Protein AF-A0A2I6S7A8-F1 (afdb_monomer)

Radius of gyration: 18.62 Å; Cα contacts (8 Å, |Δi|>4): 151; chains: 1; bounding box: 34×26×75 Å

Sequence (127 aa):
MLAALATAPAAAGQPPSGTDLSERIDRDIGAVLGRHGLVFDDSELGSWFTLRTGVDLVGIGEVFYLLELHRVDEVPLAARMEIIEYCMRLHAERGVPFLRLQMRAGPRQATLLPPRPAFEMAVGSLY

Nearest PDB structures (foldseek):
  4oyc-assembly2_B  TM=4.868E-01  e=4.084E-01  Salmonella enterica subsp. enterica serovar Typhimurium str. LT2
  3kxw-assembly1_A  TM=4.033E-01  e=3.143E-01  Legionella pneumophila subsp. pneumophila str. Philadelphia 1
  2mcq-assembly1_A  TM=3.755E-01  e=8.960E-01  Rickettsia prowazekii str. Madrid E
  7mx2-assembly1_A  TM=3.639E-01  e=9.567E-01  Homo sapiens
  6edz-assembly1_D  TM=2.763E-01  e=1.615E+00  Mycobacterium tuberculosis CDC1551

pLDDT: mean 71.87, std 17.21, range [35.22, 93.62]

Mean predicted aligned error: 12.05 Å

Organism: NCBI:txid2067960

Secondary structure (DSSP, 8-state):
-------------PPP-HHHHHHHHHHHHHHHHHHTT----TTTHHHHEEEEEEEETTTT-EEEEEEEE--TTTS-HHHHHHHHHHHHHHHHHHT-S-EEEEE--HHHHTTSSS---SEEEEE----

Foldseek 3Di:
DDDDPPPDPPPPPPQPDVVVVQVVLLVVLVVLQVVVPDDDDPVCSVVQKDWDWDFDPPPDRAIEIEIEGAQLVPGDPSSVVVNVVVQQVVCVVRVHAKYKYFYANHPVLVPDVVSHGPDIDIDHDPD

Structure (mmCIF, N/CA/C/O backbone):
data_AF-A0A2I6S7A8-F1
#
_entry.id   AF-A0A2I6S7A8-F1
#
loop_
_atom_site.group_PDB
_atom_site.id
_atom_site.type_symbol
_atom_site.label_atom_id
_atom_site.label_alt_id
_atom_site.label_comp_id
_atom_site.label_asym_id
_atom_site.label_entity_id
_atom_site.label_seq_id
_atom_site.pdbx_PDB_ins_code
_atom_site.Cartn_x
_atom_site.Cartn_y
_atom_site.Cartn_z
_atom_site.occupancy
_atom_site.B_iso_or_equiv
_atom_site.auth_seq_id
_atom_site.auth_comp_id
_atom_site.auth_asym_id
_atom_site.auth_atom_id
_atom_site.pdbx_PDB_model_num
ATOM 1 N N . MET A 1 1 ? -2.865 -12.654 58.722 1.00 40.03 1 MET A N 1
ATOM 2 C CA . MET A 1 1 ? -2.019 -12.751 57.514 1.00 40.03 1 MET A CA 1
ATOM 3 C C . MET A 1 1 ? -2.899 -12.428 56.315 1.00 40.03 1 MET A C 1
ATOM 5 O O . MET A 1 1 ? -3.817 -13.187 56.044 1.00 40.03 1 MET A O 1
ATOM 9 N N . LEU A 1 2 ? -2.703 -11.256 55.702 1.00 38.47 2 LEU A N 1
ATOM 10 C CA . LEU A 1 2 ? -3.369 -10.844 54.462 1.00 38.47 2 LEU A CA 1
ATOM 11 C C . LEU A 1 2 ? -2.650 -11.455 53.254 1.00 38.47 2 LEU A C 1
ATOM 13 O O . LEU A 1 2 ? -1.423 -11.440 53.220 1.00 38.47 2 LEU A O 1
ATOM 17 N N . ALA A 1 3 ? -3.412 -11.839 52.233 1.00 37.50 3 ALA A N 1
ATOM 18 C CA . ALA A 1 3 ? -3.046 -11.601 50.839 1.00 37.50 3 ALA A CA 1
ATOM 19 C C . ALA A 1 3 ? -4.339 -11.513 50.017 1.00 37.50 3 ALA A C 1
ATOM 21 O O . ALA A 1 3 ? -4.923 -12.520 49.627 1.00 37.50 3 ALA A O 1
ATOM 22 N N . ALA A 1 4 ? -4.819 -10.284 49.825 1.00 44.59 4 ALA A N 1
ATOM 23 C CA . ALA A 1 4 ? -5.828 -9.977 48.827 1.00 44.59 4 ALA A CA 1
ATOM 24 C C . ALA A 1 4 ? -5.195 -10.167 47.442 1.00 44.59 4 ALA A C 1
ATOM 26 O O . ALA A 1 4 ? -4.130 -9.610 47.167 1.00 44.59 4 ALA A O 1
ATOM 27 N N . LEU A 1 5 ? -5.844 -10.959 46.587 1.00 39.72 5 LEU A N 1
ATOM 28 C CA . LEU A 1 5 ? -5.534 -11.028 45.165 1.00 39.72 5 LEU A CA 1
ATOM 29 C C . LEU A 1 5 ? -5.860 -9.653 44.567 1.00 39.72 5 LEU A C 1
ATOM 31 O O . LEU A 1 5 ? -7.023 -9.316 44.352 1.00 39.72 5 LEU A O 1
ATOM 35 N N . ALA A 1 6 ? -4.835 -8.832 44.362 1.00 35.22 6 ALA A N 1
ATOM 36 C CA . ALA A 1 6 ? -4.958 -7.607 43.596 1.00 35.22 6 ALA A CA 1
ATOM 37 C C . ALA A 1 6 ? -5.071 -7.991 42.117 1.00 35.22 6 ALA A C 1
ATOM 39 O O . ALA A 1 6 ? -4.083 -8.338 41.471 1.00 35.22 6 ALA A O 1
ATOM 40 N N . THR A 1 7 ? -6.291 -7.961 41.588 1.00 44.06 7 THR A N 1
ATOM 41 C CA . THR A 1 7 ? -6.558 -7.891 40.152 1.00 44.06 7 THR A CA 1
ATOM 42 C C . THR A 1 7 ? -5.870 -6.638 39.620 1.00 44.06 7 THR A C 1
ATOM 44 O O . THR A 1 7 ? -6.327 -5.519 39.852 1.00 44.06 7 THR A O 1
ATOM 47 N N . ALA A 1 8 ? -4.734 -6.813 38.948 1.00 40.06 8 ALA A N 1
ATOM 48 C CA . ALA A 1 8 ? -4.112 -5.733 38.201 1.00 40.06 8 ALA A CA 1
ATOM 49 C C . ALA A 1 8 ? -5.090 -5.294 37.096 1.00 40.06 8 ALA A C 1
ATOM 51 O O . ALA A 1 8 ? -5.582 -6.159 36.361 1.00 40.06 8 ALA A O 1
ATOM 52 N N . PRO A 1 9 ? -5.405 -3.993 36.957 1.00 37.78 9 PRO A N 1
ATOM 53 C CA . PRO A 1 9 ? -6.117 -3.533 35.782 1.00 37.78 9 PRO A CA 1
ATOM 54 C C . PRO A 1 9 ? -5.209 -3.814 34.587 1.00 37.78 9 PRO A C 1
ATOM 56 O O . PRO A 1 9 ? -4.009 -3.527 34.633 1.00 37.78 9 PRO A O 1
ATOM 59 N N . ALA A 1 10 ? -5.778 -4.418 33.544 1.00 44.62 10 ALA A N 1
ATOM 60 C CA . ALA A 1 10 ? -5.140 -4.508 32.245 1.00 44.62 10 ALA A CA 1
ATOM 61 C C . ALA A 1 10 ? -4.592 -3.118 31.920 1.00 44.62 10 ALA A C 1
ATOM 63 O O . ALA A 1 10 ? -5.356 -2.155 31.829 1.00 44.62 10 ALA A O 1
ATOM 64 N N . ALA A 1 11 ? -3.265 -3.004 31.838 1.00 38.47 11 ALA A N 1
ATOM 65 C CA . ALA A 1 11 ? -2.636 -1.824 31.290 1.00 38.47 11 ALA A CA 1
ATOM 66 C C . ALA A 1 11 ? -3.264 -1.649 29.912 1.00 38.47 11 ALA A C 1
ATOM 68 O O . ALA A 1 11 ? -3.062 -2.489 29.034 1.00 38.47 11 ALA A O 1
ATOM 69 N N . ALA A 1 12 ? -4.110 -0.627 29.777 1.00 42.62 12 ALA A N 1
ATOM 70 C CA . ALA A 1 12 ? -4.638 -0.197 28.504 1.00 42.62 12 ALA A CA 1
ATOM 71 C C . ALA A 1 12 ? -3.411 0.093 27.648 1.00 42.62 12 ALA A C 1
ATOM 73 O O . ALA A 1 12 ? -2.733 1.102 27.844 1.00 42.62 12 ALA A O 1
ATOM 74 N N . GLY A 1 13 ? -3.061 -0.879 26.802 1.00 36.00 13 GLY A N 1
ATOM 75 C CA . GLY A 1 13 ? -1.990 -0.767 25.838 1.00 36.00 13 GLY A CA 1
ATOM 76 C C . GLY A 1 13 ? -2.369 0.410 24.977 1.00 36.00 13 GLY A C 1
ATOM 77 O O . GLY A 1 13 ? -3.297 0.315 24.178 1.00 36.00 13 GLY A O 1
ATOM 78 N N . GLN A 1 1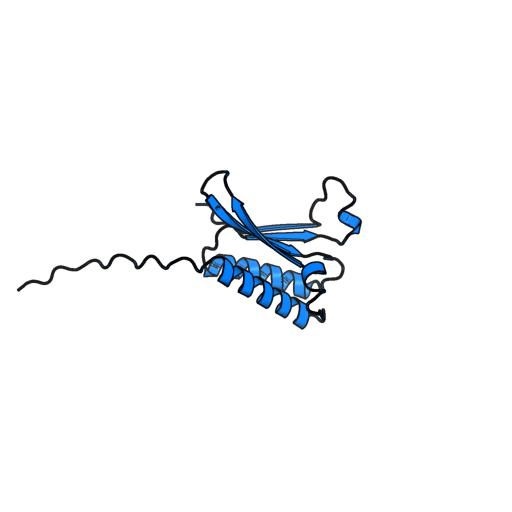4 ? -1.733 1.543 25.252 1.00 37.31 14 GLN A N 1
ATOM 79 C CA . GLN A 1 14 ? -1.957 2.773 24.532 1.00 37.31 14 GLN A CA 1
ATOM 80 C C . GLN A 1 14 ? -1.864 2.421 23.049 1.00 37.31 14 GLN A C 1
ATOM 82 O O . GLN A 1 14 ? -0.829 1.874 22.645 1.00 37.31 14 GLN A O 1
ATOM 87 N N . PRO A 1 15 ? -2.941 2.616 22.262 1.00 48.03 15 PRO A N 1
ATOM 88 C CA . PRO A 1 15 ? -2.882 2.297 20.854 1.00 48.03 15 PRO A CA 1
ATOM 89 C C . PRO A 1 15 ? -1.679 3.052 20.287 1.00 48.03 15 PRO A C 1
ATOM 91 O O . PRO A 1 15 ? -1.467 4.214 20.659 1.00 48.03 15 PRO A O 1
ATOM 94 N N . PRO A 1 16 ? -0.837 2.390 19.475 1.00 47.78 16 PRO A N 1
ATOM 95 C CA . PRO A 1 16 ? 0.287 3.056 18.841 1.00 47.78 16 PRO A CA 1
ATOM 96 C C . PRO A 1 16 ? -0.248 4.334 18.197 1.00 47.78 16 PRO A C 1
ATOM 98 O O . PRO A 1 16 ? -1.241 4.291 17.469 1.00 47.78 16 PRO A O 1
ATOM 101 N N . SER A 1 17 ? 0.359 5.467 18.553 1.00 55.34 17 SER A N 1
ATOM 102 C CA . SER A 1 17 ? 0.051 6.774 17.976 1.00 55.34 17 SER A CA 1
ATOM 103 C C . SER A 1 17 ? -0.130 6.616 16.465 1.00 55.34 17 SER A C 1
ATOM 105 O O . SER A 1 17 ? 0.727 6.019 15.814 1.00 55.34 17 SER A O 1
ATOM 107 N N . GLY A 1 18 ? -1.238 7.108 15.902 1.00 58.28 18 GLY A N 1
ATOM 108 C CA . GLY A 1 18 ? -1.579 6.866 14.495 1.00 58.28 18 GLY A CA 1
ATOM 109 C C . GLY A 1 18 ? -0.494 7.302 13.497 1.00 58.28 18 GLY A C 1
ATOM 110 O O . GLY A 1 18 ? -0.446 6.785 12.378 1.00 58.28 18 GLY A O 1
ATOM 111 N N . THR A 1 19 ? 0.410 8.189 13.921 1.00 61.16 19 THR A N 1
ATOM 112 C CA . THR A 1 19 ? 1.613 8.617 13.194 1.00 61.16 19 THR A CA 1
ATOM 113 C C . THR A 1 19 ? 2.648 7.494 13.038 1.00 61.16 19 THR A C 1
ATOM 115 O O . THR A 1 19 ? 3.138 7.283 11.936 1.00 61.16 19 THR A O 1
ATOM 118 N N . ASP A 1 20 ? 2.905 6.703 14.088 1.00 78.25 20 ASP A N 1
ATOM 119 C CA . ASP A 1 20 ? 3.884 5.595 14.078 1.00 78.25 20 ASP A CA 1
ATOM 120 C C . ASP A 1 20 ? 3.460 4.475 13.114 1.00 78.25 20 ASP A C 1
ATOM 122 O O . ASP A 1 20 ? 4.261 3.907 12.371 1.00 78.25 20 ASP A O 1
ATOM 126 N N . LEU A 1 21 ? 2.155 4.192 13.061 1.00 81.00 21 LEU A N 1
ATOM 127 C CA . LEU A 1 21 ? 1.617 3.213 12.123 1.00 81.00 21 LEU A CA 1
ATOM 128 C C . LEU A 1 21 ? 1.653 3.713 10.670 1.00 81.00 21 LEU A C 1
ATOM 130 O O . LEU A 1 21 ? 1.923 2.916 9.775 1.00 81.00 21 LEU A O 1
ATOM 134 N N . SER A 1 22 ? 1.421 5.008 10.439 1.00 83.81 22 SER A N 1
ATOM 135 C CA . SER A 1 22 ? 1.475 5.594 9.091 1.00 83.81 22 SER A CA 1
ATOM 136 C C . SER A 1 22 ? 2.885 5.492 8.506 1.00 83.81 22 SER A C 1
ATOM 138 O O . SER A 1 22 ? 3.070 4.925 7.432 1.00 83.81 22 SER A O 1
ATOM 140 N N . GLU A 1 23 ? 3.891 5.929 9.269 1.00 87.56 23 GLU A N 1
ATOM 141 C CA . GLU A 1 23 ? 5.301 5.870 8.862 1.00 87.56 23 GLU A CA 1
ATOM 142 C C . GLU A 1 23 ? 5.779 4.436 8.612 1.00 87.56 23 GLU A C 1
ATOM 144 O O . GLU A 1 23 ? 6.570 4.179 7.699 1.00 87.56 23 GLU A O 1
ATOM 149 N N . ARG A 1 24 ? 5.300 3.479 9.417 1.00 88.25 24 ARG A N 1
ATOM 150 C CA . ARG A 1 24 ? 5.587 2.059 9.203 1.00 88.25 24 ARG A CA 1
ATOM 151 C C . ARG A 1 24 ? 4.970 1.552 7.903 1.00 88.25 24 ARG A C 1
ATOM 153 O O . ARG A 1 24 ? 5.672 0.890 7.146 1.00 88.25 24 ARG A O 1
ATOM 160 N N . ILE A 1 25 ? 3.692 1.842 7.645 1.00 88.19 25 ILE A N 1
ATOM 161 C CA . ILE A 1 25 ? 3.025 1.421 6.404 1.00 88.19 25 ILE A CA 1
ATOM 162 C C . ILE A 1 25 ? 3.747 2.016 5.194 1.00 88.19 25 ILE A C 1
ATOM 164 O O . ILE A 1 25 ? 4.073 1.266 4.279 1.00 88.19 25 ILE A O 1
ATOM 168 N N . ASP A 1 26 ? 4.065 3.310 5.206 1.00 88.75 26 ASP A N 1
ATOM 169 C CA . ASP A 1 26 ? 4.771 3.956 4.093 1.00 88.75 26 ASP A CA 1
ATOM 170 C C . ASP A 1 26 ? 6.122 3.285 3.810 1.00 88.75 26 ASP A C 1
ATOM 172 O O . ASP A 1 26 ? 6.440 2.959 2.662 1.00 88.75 2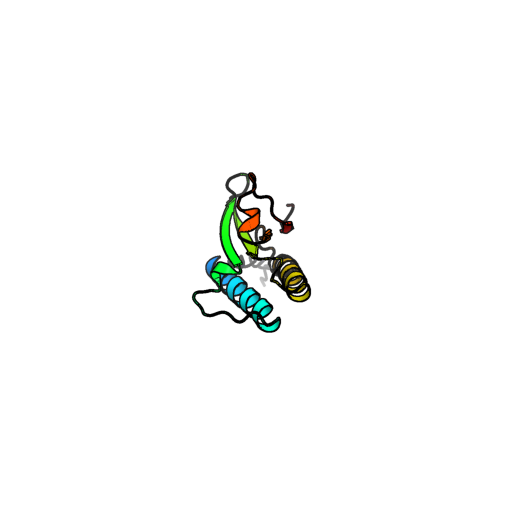6 ASP A O 1
ATOM 176 N N . ARG A 1 27 ? 6.896 3.002 4.865 1.00 89.62 27 ARG A N 1
ATOM 177 C CA . ARG A 1 27 ? 8.190 2.318 4.755 1.00 89.62 27 ARG A CA 1
ATOM 178 C C . ARG A 1 27 ? 8.052 0.888 4.239 1.00 89.62 27 ARG A C 1
ATOM 180 O O . ARG A 1 27 ? 8.800 0.489 3.348 1.00 89.62 27 ARG A O 1
ATOM 187 N N . ASP A 1 28 ? 7.123 0.119 4.800 1.00 91.88 28 ASP A N 1
ATOM 188 C CA . ASP A 1 28 ? 6.940 -1.294 4.466 1.00 91.88 28 ASP A CA 1
ATOM 189 C C . ASP A 1 28 ? 6.443 -1.444 3.017 1.00 91.88 28 ASP A C 1
ATOM 191 O O . ASP A 1 28 ? 6.970 -2.274 2.273 1.00 91.88 28 ASP A O 1
ATOM 195 N N . ILE A 1 29 ? 5.507 -0.595 2.575 1.00 91.19 29 ILE A N 1
ATOM 196 C CA . ILE A 1 29 ? 5.014 -0.573 1.190 1.00 91.19 29 ILE A CA 1
ATOM 197 C C . ILE A 1 29 ? 6.107 -0.120 0.220 1.00 91.19 29 ILE A C 1
ATOM 199 O O . ILE A 1 29 ? 6.323 -0.786 -0.795 1.00 91.19 29 ILE A O 1
ATOM 203 N N . GLY A 1 30 ? 6.848 0.944 0.544 1.00 89.56 30 GLY A N 1
ATOM 204 C CA . GLY A 1 30 ? 7.997 1.374 -0.257 1.00 89.56 30 GLY A CA 1
ATOM 205 C C . GLY A 1 30 ? 9.035 0.258 -0.417 1.00 89.56 30 GLY A C 1
ATOM 206 O O . GLY A 1 30 ? 9.518 0.006 -1.522 1.00 89.56 30 GLY A O 1
ATOM 207 N N . ALA A 1 31 ? 9.309 -0.489 0.656 1.00 90.31 31 ALA A N 1
ATOM 208 C CA . ALA A 1 31 ? 10.219 -1.629 0.621 1.00 90.31 31 ALA A CA 1
ATOM 209 C C . ALA A 1 31 ? 9.688 -2.796 -0.226 1.00 90.31 31 ALA A C 1
ATOM 211 O O . ALA A 1 31 ? 10.473 -3.413 -0.947 1.00 90.31 31 ALA A O 1
ATOM 212 N N . VAL A 1 32 ? 8.386 -3.113 -0.158 1.00 92.25 32 VAL A N 1
ATOM 213 C CA . VAL A 1 32 ? 7.769 -4.126 -1.035 1.00 92.25 32 VAL A CA 1
ATOM 214 C C . VAL A 1 32 ? 7.964 -3.721 -2.487 1.00 92.25 32 VAL A C 1
ATOM 216 O O . VAL A 1 32 ? 8.537 -4.477 -3.267 1.00 92.25 32 VAL A O 1
ATOM 219 N N . LEU A 1 33 ? 7.548 -2.513 -2.855 1.00 89.75 33 LEU A N 1
ATOM 220 C CA . LEU A 1 33 ? 7.625 -2.087 -4.244 1.00 89.75 33 LEU A CA 1
ATOM 221 C C . LEU A 1 33 ? 9.084 -2.031 -4.750 1.00 89.75 33 LEU A C 1
ATOM 223 O O . LEU A 1 33 ? 9.362 -2.500 -5.856 1.00 89.75 33 LEU A O 1
ATOM 227 N N . GLY A 1 34 ? 10.022 -1.581 -3.907 1.00 88.94 34 GLY A N 1
ATOM 228 C CA . GLY A 1 34 ? 11.459 -1.592 -4.194 1.00 88.94 34 GLY A CA 1
ATOM 229 C C . GLY A 1 34 ? 12.030 -2.993 -4.434 1.00 88.94 34 GLY A C 1
ATOM 230 O O . GLY A 1 34 ? 12.788 -3.195 -5.384 1.00 88.94 34 GLY A O 1
ATOM 231 N N . ARG A 1 35 ? 11.622 -3.997 -3.640 1.00 92.06 35 ARG A N 1
ATOM 232 C CA . ARG A 1 35 ? 12.009 -5.409 -3.857 1.00 92.06 35 ARG A CA 1
ATOM 233 C C . ARG A 1 35 ? 11.553 -5.947 -5.213 1.00 92.06 35 ARG A C 1
ATOM 235 O O . ARG A 1 35 ? 12.223 -6.809 -5.775 1.00 92.06 35 ARG A O 1
ATOM 242 N N . HIS A 1 36 ? 10.443 -5.434 -5.737 1.00 90.12 36 HIS A N 1
ATOM 243 C CA . HIS A 1 36 ? 9.885 -5.832 -7.033 1.00 90.12 36 HIS A CA 1
ATOM 244 C C . HIS A 1 36 ? 10.363 -4.953 -8.199 1.00 90.12 36 HIS A C 1
ATOM 246 O O . HIS A 1 36 ? 9.787 -5.007 -9.284 1.00 90.12 36 HIS A O 1
ATOM 252 N N . GLY A 1 37 ? 11.438 -4.182 -8.005 1.00 82.25 37 GLY A N 1
ATOM 253 C CA . GLY A 1 37 ? 12.124 -3.452 -9.075 1.00 82.25 37 GLY A CA 1
ATOM 254 C C . GLY A 1 37 ? 11.531 -2.084 -9.407 1.00 82.25 37 GLY A C 1
ATOM 255 O O . GLY A 1 37 ? 11.934 -1.481 -10.401 1.00 82.25 37 GLY A O 1
ATOM 256 N N . LEU A 1 38 ? 10.604 -1.579 -8.589 1.00 83.19 38 LEU A N 1
ATOM 257 C CA . LEU A 1 38 ? 10.130 -0.203 -8.687 1.00 83.19 38 LEU A CA 1
ATOM 258 C C . LEU A 1 38 ? 11.085 0.685 -7.881 1.00 83.19 38 LEU A C 1
ATOM 260 O O . LEU A 1 38 ? 11.062 0.687 -6.654 1.00 83.19 38 LEU A O 1
ATOM 264 N N . VAL A 1 39 ? 11.988 1.372 -8.579 1.00 71.38 39 VAL A N 1
ATOM 265 C CA . VAL A 1 39 ? 12.934 2.316 -7.970 1.00 71.38 39 VAL A CA 1
ATOM 266 C C . VAL A 1 39 ? 12.261 3.680 -7.897 1.00 71.38 39 VAL A C 1
ATOM 268 O O . VAL A 1 39 ? 11.728 4.155 -8.897 1.00 71.38 39 VAL A O 1
ATOM 271 N N . PHE A 1 40 ? 12.286 4.289 -6.716 1.00 69.25 40 PHE A N 1
ATOM 272 C CA . PHE A 1 40 ? 11.684 5.592 -6.458 1.00 69.25 40 PHE A CA 1
ATOM 273 C C . PHE A 1 40 ? 12.770 6.590 -6.099 1.00 69.25 40 PHE A C 1
ATOM 275 O O . PHE A 1 40 ? 13.612 6.290 -5.253 1.00 69.25 40 PHE A O 1
ATOM 282 N N . ASP A 1 41 ? 12.687 7.787 -6.664 1.00 65.44 41 ASP A N 1
ATOM 283 C CA . ASP A 1 41 ? 13.208 8.963 -5.977 1.00 65.44 41 ASP A CA 1
ATOM 284 C C . ASP A 1 41 ? 12.187 9.387 -4.902 1.00 65.44 41 ASP A C 1
ATOM 286 O O . ASP A 1 41 ? 10.983 9.166 -5.064 1.00 65.44 41 ASP A O 1
ATOM 290 N N . ASP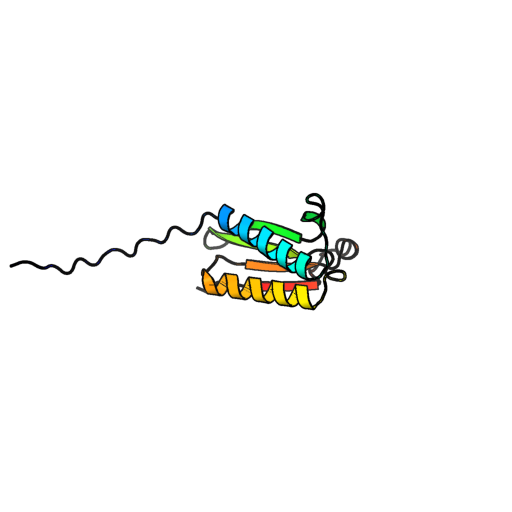 A 1 42 ? 12.633 10.007 -3.802 1.00 63.12 42 ASP A N 1
ATOM 291 C CA . ASP A 1 42 ? 11.754 10.429 -2.688 1.00 63.12 42 ASP A CA 1
ATOM 292 C C . ASP A 1 42 ? 10.582 11.327 -3.148 1.00 63.12 42 ASP A C 1
ATOM 294 O O . ASP A 1 42 ? 9.535 11.388 -2.502 1.00 63.12 42 ASP A O 1
ATOM 298 N N . SER A 1 43 ? 10.721 12.002 -4.295 1.00 62.75 43 SER A N 1
ATOM 299 C CA . SER A 1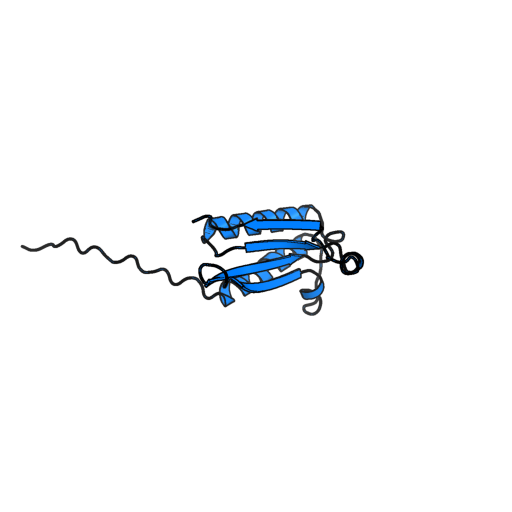 43 ? 9.677 12.817 -4.929 1.00 62.75 43 SER A CA 1
ATOM 300 C C . SER A 1 43 ? 8.602 12.008 -5.668 1.00 62.75 43 SER A C 1
ATOM 302 O O . SER A 1 43 ? 7.514 12.532 -5.918 1.00 62.75 43 SER A O 1
ATOM 304 N N . GLU A 1 44 ? 8.871 10.749 -6.022 1.00 70.62 44 GLU A N 1
ATOM 305 C CA . GLU A 1 44 ? 7.996 9.924 -6.860 1.00 70.62 44 GLU A CA 1
ATOM 306 C C . GLU A 1 44 ? 7.144 8.933 -6.070 1.00 70.62 44 GLU A C 1
ATOM 308 O O . GLU A 1 44 ? 6.154 8.437 -6.609 1.00 70.62 44 GLU A O 1
ATOM 313 N N . LEU A 1 45 ? 7.460 8.668 -4.799 1.00 72.00 45 LEU A N 1
ATOM 314 C CA . LEU A 1 45 ? 6.749 7.680 -3.976 1.00 72.00 45 LEU A CA 1
ATOM 315 C C . LEU A 1 45 ? 5.228 7.941 -3.937 1.00 72.00 45 LEU A C 1
ATOM 317 O O . LEU A 1 45 ? 4.422 7.028 -4.129 1.00 72.00 45 LEU A O 1
ATOM 321 N N . GLY A 1 46 ? 4.841 9.217 -3.820 1.00 73.44 46 GLY A N 1
ATOM 322 C CA . GLY A 1 46 ? 3.443 9.662 -3.838 1.00 73.44 46 GLY A CA 1
ATOM 323 C C . GLY A 1 46 ? 2.711 9.448 -5.172 1.00 73.44 46 GLY A C 1
ATOM 324 O O . GLY A 1 46 ? 1.482 9.484 -5.210 1.00 73.44 46 GLY A O 1
ATOM 325 N N . SER A 1 47 ? 3.437 9.210 -6.271 1.00 78.00 47 SER A N 1
ATOM 326 C CA . SER A 1 47 ? 2.855 8.867 -7.579 1.00 78.00 47 SER A CA 1
ATOM 327 C C . SER A 1 47 ? 2.488 7.384 -7.702 1.00 78.00 47 SER A C 1
ATOM 329 O O . SER A 1 47 ? 1.677 7.021 -8.557 1.00 78.00 47 SER A O 1
ATOM 331 N N . TRP A 1 48 ? 3.062 6.540 -6.839 1.00 83.38 48 TRP A N 1
ATOM 332 C CA . TRP A 1 48 ? 2.869 5.090 -6.833 1.00 83.38 48 TRP A CA 1
ATOM 333 C C . TRP A 1 48 ? 1.863 4.648 -5.790 1.00 83.38 48 TRP A C 1
ATOM 335 O O . TRP A 1 48 ? 1.051 3.770 -6.067 1.00 83.38 48 TRP A O 1
ATOM 345 N N . PHE A 1 49 ? 1.865 5.269 -4.615 1.00 87.94 49 PHE A N 1
ATOM 346 C CA . PHE A 1 49 ? 0.817 5.040 -3.636 1.00 87.94 49 PHE A CA 1
ATOM 347 C C . PHE A 1 49 ? 0.559 6.274 -2.778 1.00 87.94 49 PHE A C 1
ATOM 349 O O . PHE A 1 49 ? 1.324 7.235 -2.756 1.00 87.94 49 PHE A O 1
ATOM 356 N N . THR A 1 50 ? -0.561 6.265 -2.072 1.00 87.69 50 THR A N 1
ATOM 357 C CA . THR A 1 50 ? -0.889 7.278 -1.075 1.00 87.69 50 THR A CA 1
ATOM 358 C C . THR A 1 50 ? -1.515 6.595 0.125 1.00 87.69 50 THR A C 1
ATOM 360 O O . THR A 1 50 ? -2.485 5.854 -0.023 1.00 87.69 50 THR A O 1
ATOM 363 N N . LEU A 1 51 ? -0.983 6.868 1.311 1.00 87.12 51 LEU A N 1
ATOM 364 C CA . LEU A 1 51 ? -1.612 6.500 2.569 1.00 87.12 51 LEU A CA 1
ATOM 365 C C . LEU A 1 51 ? -2.375 7.704 3.120 1.00 87.12 51 LEU A C 1
ATOM 367 O O . LEU A 1 51 ? -1.843 8.810 3.217 1.00 87.12 51 LEU A O 1
ATOM 371 N N . ARG A 1 52 ? -3.645 7.503 3.464 1.00 84.94 52 ARG A N 1
ATOM 372 C CA . ARG A 1 52 ? -4.485 8.517 4.104 1.00 84.94 52 ARG A CA 1
ATOM 373 C C . ARG A 1 52 ? -5.034 7.972 5.403 1.00 84.94 52 ARG A C 1
ATOM 375 O O . ARG A 1 52 ? -5.580 6.874 5.427 1.00 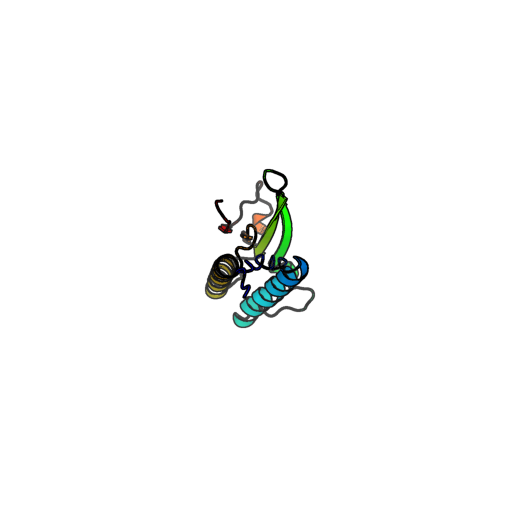84.94 52 ARG A O 1
ATOM 382 N N . THR A 1 53 ? -4.962 8.779 6.445 1.00 81.44 53 THR A N 1
ATOM 383 C CA . THR A 1 53 ? -5.572 8.470 7.736 1.00 81.44 53 THR A CA 1
ATOM 384 C C . THR A 1 53 ? -6.820 9.326 7.880 1.00 81.44 53 THR A C 1
ATOM 386 O O . THR A 1 53 ? -6.776 10.538 7.658 1.00 81.44 53 THR A O 1
ATOM 389 N N . GLY A 1 54 ? -7.947 8.705 8.199 1.00 75.81 54 GLY A N 1
ATOM 390 C CA . GLY A 1 54 ? -9.215 9.393 8.403 1.00 75.81 54 GLY A CA 1
ATOM 391 C C . GLY A 1 54 ? -9.905 8.909 9.665 1.00 75.81 54 GLY A C 1
ATOM 392 O O . GLY A 1 54 ? -9.464 7.957 10.298 1.00 75.81 54 GLY A O 1
ATOM 393 N N . VAL A 1 55 ? -10.989 9.578 10.038 1.00 70.88 55 VAL A N 1
ATOM 394 C CA . VAL A 1 55 ? -11.857 9.149 11.137 1.00 70.88 55 VAL A CA 1
ATOM 395 C C . VAL A 1 55 ? -13.233 8.897 10.549 1.00 70.88 55 VAL A C 1
ATOM 397 O O . VAL A 1 55 ? -13.788 9.786 9.898 1.00 70.88 55 VAL A O 1
ATOM 400 N N . ASP A 1 56 ? -13.769 7.695 10.741 1.00 66.88 56 ASP A N 1
ATOM 401 C CA . ASP A 1 56 ? -15.150 7.409 10.376 1.00 66.88 56 ASP A CA 1
ATOM 402 C C . ASP A 1 56 ? -16.084 7.950 11.466 1.00 66.88 56 ASP A C 1
ATOM 404 O O . ASP A 1 56 ? -16.160 7.445 12.591 1.00 66.88 56 ASP A O 1
ATOM 408 N N . LEU A 1 57 ? -16.777 9.034 11.124 1.00 57.88 57 LEU A N 1
ATOM 409 C CA . LEU A 1 57 ? -17.706 9.732 12.010 1.00 57.88 57 LEU A CA 1
ATOM 410 C C . LEU A 1 57 ? -19.089 9.065 12.061 1.00 57.88 57 LEU A C 1
ATOM 412 O O . LEU A 1 57 ? -19.928 9.496 12.850 1.00 57.88 57 LEU A O 1
ATOM 416 N N . VAL A 1 58 ? -19.354 8.044 11.236 1.00 57.34 58 VAL A N 1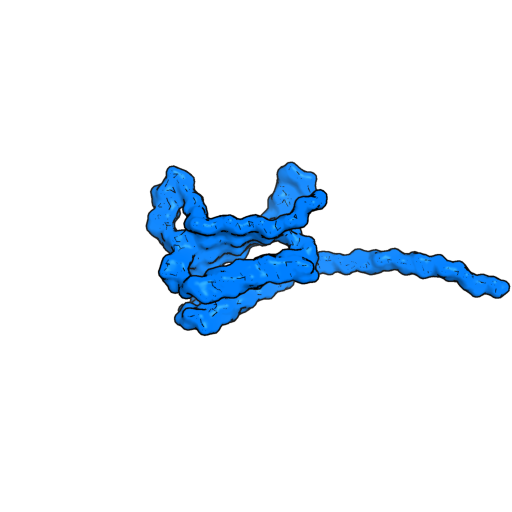
ATOM 417 C CA . VAL A 1 58 ? -20.713 7.506 11.033 1.00 57.34 58 VAL A CA 1
ATOM 418 C C . VAL A 1 58 ? -21.099 6.426 12.059 1.00 57.34 58 VAL A C 1
ATOM 420 O O . VAL A 1 58 ? -22.231 5.953 12.046 1.00 57.34 58 VAL A O 1
ATOM 423 N N . GLY A 1 59 ? -20.250 6.090 13.037 1.00 49.25 59 GLY A N 1
ATOM 424 C CA . GLY A 1 59 ? -20.679 5.153 14.085 1.00 49.25 59 GLY A CA 1
ATOM 425 C C . GLY A 1 59 ? -19.879 5.132 15.378 1.00 49.25 59 GLY A C 1
ATOM 426 O O . GLY A 1 59 ? -20.484 5.045 16.442 1.00 49.25 59 GLY A O 1
ATOM 427 N N . ILE A 1 60 ? -18.545 5.186 15.321 1.00 56.03 60 ILE A N 1
ATOM 428 C CA . ILE A 1 60 ? -17.713 4.862 16.500 1.00 56.03 60 ILE A CA 1
ATOM 429 C C . ILE A 1 60 ? -16.490 5.798 16.639 1.00 56.03 60 ILE A C 1
ATOM 431 O O . ILE A 1 60 ? -15.804 5.784 17.657 1.00 56.03 60 ILE A O 1
ATOM 435 N N . GLY A 1 61 ? -16.235 6.696 15.674 1.00 59.16 61 GLY A N 1
ATOM 436 C CA . GLY A 1 61 ? -15.034 7.540 15.699 1.00 59.16 61 GLY A CA 1
ATOM 437 C C . GLY A 1 61 ? -13.757 6.730 15.456 1.00 59.16 61 GLY A C 1
ATOM 438 O O . GLY A 1 61 ? -12.697 7.067 15.982 1.00 59.16 61 GLY A O 1
ATOM 439 N N . GLU A 1 62 ? -13.860 5.641 14.693 1.00 67.12 62 GLU A N 1
ATOM 440 C CA . GLU A 1 62 ? -12.732 4.765 14.393 1.00 67.12 62 GLU A CA 1
ATOM 441 C C . GLU A 1 62 ? -11.787 5.408 13.380 1.00 67.12 62 GLU A C 1
ATOM 443 O O . GLU A 1 62 ? -12.203 5.979 12.371 1.00 67.12 62 GLU A O 1
ATOM 448 N N . VAL A 1 63 ? -10.488 5.309 13.655 1.00 74.81 63 VAL A N 1
ATOM 449 C CA . VAL A 1 63 ? -9.439 5.815 12.769 1.00 74.81 63 VAL A CA 1
ATOM 450 C C . VAL A 1 63 ? -9.236 4.828 11.625 1.00 74.81 63 VAL A C 1
ATOM 452 O O . VAL A 1 63 ? -8.704 3.757 11.849 1.00 74.81 63 VAL A O 1
ATOM 455 N N . PHE A 1 64 ? -9.592 5.152 10.390 1.00 78.88 64 PHE A N 1
ATOM 456 C CA . PHE A 1 64 ? -9.302 4.260 9.268 1.00 78.88 64 PHE A CA 1
ATOM 457 C C . PHE A 1 64 ? -8.017 4.655 8.543 1.00 78.88 64 PHE A C 1
ATOM 459 O O . PHE A 1 64 ? -7.653 5.832 8.458 1.00 78.88 64 PHE A O 1
ATOM 466 N N . TYR A 1 65 ? -7.375 3.655 7.949 1.00 83.38 65 TYR A N 1
ATOM 467 C CA . TYR A 1 65 ? -6.252 3.835 7.038 1.00 83.38 65 TYR A CA 1
ATOM 468 C C . TYR A 1 65 ? -6.693 3.463 5.628 1.00 83.38 65 TYR A C 1
ATOM 470 O O . TYR A 1 65 ? -7.188 2.364 5.392 1.00 83.38 65 TYR A O 1
ATOM 478 N N . LEU A 1 66 ? -6.522 4.375 4.680 1.00 86.38 66 LEU A N 1
ATOM 479 C CA . LEU A 1 66 ? -6.761 4.144 3.264 1.00 86.38 66 LEU A CA 1
ATOM 480 C C . LEU A 1 66 ? -5.418 4.110 2.537 1.00 86.38 66 LEU A C 1
ATOM 482 O O . LEU A 1 66 ? -4.768 5.143 2.394 1.00 86.38 66 LEU A O 1
ATOM 486 N N . LEU A 1 67 ? -5.033 2.928 2.064 1.00 88.75 67 LEU A N 1
ATOM 487 C CA . LEU A 1 67 ? -3.889 2.731 1.183 1.00 88.75 67 LEU A CA 1
ATOM 488 C C . LEU A 1 67 ? -4.380 2.699 -0.268 1.00 88.75 67 LEU A C 1
ATOM 490 O O . LEU A 1 67 ? -5.050 1.754 -0.690 1.00 88.75 67 LEU A O 1
ATOM 494 N N . GLU A 1 68 ? -4.056 3.737 -1.031 1.00 88.12 68 GLU A N 1
ATOM 495 C CA . GLU A 1 68 ? -4.327 3.821 -2.464 1.00 88.12 68 GLU A CA 1
ATOM 496 C C . GLU A 1 68 ? -3.062 3.442 -3.234 1.00 88.12 68 GLU A C 1
ATOM 498 O O . GLU A 1 68 ? -2.088 4.185 -3.208 1.00 88.12 68 GLU A O 1
ATOM 503 N N . LEU A 1 69 ? -3.070 2.306 -3.929 1.00 87.50 69 LEU A N 1
ATOM 504 C CA . LEU A 1 69 ? -2.027 1.934 -4.880 1.00 87.50 69 LEU A CA 1
ATOM 505 C C . LEU A 1 69 ? -2.410 2.457 -6.268 1.00 87.50 69 LEU A C 1
ATOM 507 O O . LEU A 1 69 ? -3.417 2.042 -6.853 1.00 87.50 69 LEU A O 1
ATOM 511 N N . HIS A 1 70 ? -1.603 3.365 -6.796 1.00 84.44 70 HIS A N 1
ATOM 512 C CA . HIS A 1 70 ? -1.768 3.957 -8.117 1.00 84.44 70 HIS A CA 1
ATOM 513 C C . HIS A 1 70 ? -1.053 3.107 -9.170 1.00 84.44 70 HIS A C 1
ATOM 515 O O . HIS A 1 70 ? -0.215 2.268 -8.853 1.00 84.44 70 HIS A O 1
ATOM 521 N N . ARG A 1 71 ? -1.383 3.326 -10.450 1.00 81.88 71 ARG A N 1
ATOM 522 C CA . ARG A 1 71 ? -0.709 2.671 -11.591 1.00 81.88 71 ARG A CA 1
ATOM 523 C C . ARG A 1 71 ? -0.662 1.138 -11.454 1.00 81.88 71 ARG A C 1
ATOM 525 O O . ARG A 1 71 ? 0.348 0.524 -11.768 1.00 81.88 71 ARG A O 1
ATOM 532 N N . VAL A 1 72 ? -1.757 0.506 -11.006 1.00 84.19 72 VAL A N 1
ATOM 533 C CA . VAL A 1 72 ? -1.806 -0.946 -10.710 1.00 84.19 72 VAL A CA 1
ATOM 534 C C . VAL A 1 72 ? -1.336 -1.837 -11.871 1.00 84.19 72 VAL A C 1
ATOM 536 O O . VAL A 1 72 ? -0.821 -2.926 -11.633 1.00 84.19 72 VAL A O 1
ATOM 539 N N . ASP A 1 73 ? -1.493 -1.368 -13.111 1.00 83.31 73 ASP A N 1
ATOM 540 C CA . ASP A 1 73 ? -1.059 -2.062 -14.329 1.00 83.31 73 ASP A CA 1
ATOM 541 C C .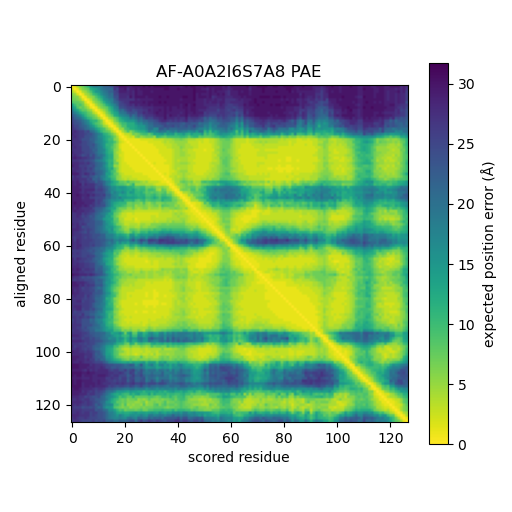 ASP A 1 73 ? 0.470 -2.114 -14.469 1.00 83.31 73 ASP A C 1
ATOM 543 O O . ASP A 1 73 ? 1.006 -2.997 -15.133 1.00 83.31 73 ASP A O 1
ATOM 547 N N . GLU A 1 74 ? 1.169 -1.176 -13.835 1.00 85.31 74 GLU A N 1
ATOM 548 C CA . GLU A 1 74 ? 2.627 -1.066 -13.810 1.00 85.31 74 GLU A CA 1
ATOM 549 C C . GLU A 1 74 ? 3.227 -1.741 -12.568 1.00 85.31 74 GLU A C 1
ATOM 551 O O . GLU A 1 74 ? 4.427 -2.004 -12.527 1.00 85.31 74 GLU A O 1
ATOM 556 N N . VAL A 1 75 ? 2.402 -2.068 -11.565 1.00 86.00 75 VAL A N 1
ATOM 557 C CA . VAL A 1 75 ? 2.845 -2.773 -10.358 1.00 86.00 75 VAL A CA 1
ATOM 558 C C . VAL A 1 75 ? 2.833 -4.291 -10.602 1.00 86.00 75 VAL A C 1
ATOM 560 O O . VAL A 1 75 ? 1.771 -4.869 -10.886 1.00 86.00 75 VAL A O 1
ATOM 563 N N . PRO A 1 76 ? 3.977 -4.988 -10.441 1.00 90.19 76 PRO A N 1
ATOM 564 C CA . PRO A 1 76 ? 4.046 -6.437 -10.605 1.00 90.19 76 PRO A CA 1
ATOM 565 C C . PRO A 1 76 ? 2.991 -7.168 -9.771 1.00 90.19 76 PRO A C 1
ATOM 567 O O . PRO A 1 76 ? 2.704 -6.795 -8.633 1.00 90.19 76 PRO A O 1
ATOM 570 N N . LEU A 1 77 ? 2.402 -8.237 -10.320 1.00 89.50 77 LEU A N 1
ATOM 571 C CA . LEU A 1 77 ? 1.384 -9.019 -9.605 1.00 89.50 77 LEU A CA 1
ATOM 572 C C . LEU A 1 77 ? 1.905 -9.533 -8.254 1.00 89.50 77 LEU A C 1
ATOM 574 O O . LEU A 1 77 ? 1.184 -9.467 -7.266 1.00 89.50 77 LEU A O 1
ATOM 578 N N . ALA A 1 78 ? 3.164 -9.974 -8.203 1.00 90.88 78 ALA A N 1
ATOM 579 C CA . ALA A 1 78 ? 3.802 -10.427 -6.970 1.00 90.88 78 ALA A CA 1
ATOM 580 C C . ALA A 1 78 ? 3.826 -9.329 -5.889 1.00 90.88 78 ALA A C 1
ATOM 582 O O . ALA A 1 78 ? 3.444 -9.590 -4.753 1.00 90.88 78 ALA A O 1
ATOM 583 N N . ALA A 1 79 ? 4.161 -8.088 -6.260 1.00 90.88 79 ALA A N 1
ATOM 584 C CA . ALA A 1 79 ? 4.127 -6.948 -5.345 1.00 90.88 79 ALA A CA 1
ATOM 585 C C . ALA A 1 79 ? 2.710 -6.671 -4.827 1.00 90.88 79 ALA A C 1
ATOM 587 O O . ALA A 1 79 ? 2.515 -6.427 -3.641 1.00 90.88 79 ALA A O 1
ATOM 588 N N . ARG A 1 80 ? 1.700 -6.752 -5.702 1.00 90.50 80 ARG A N 1
ATOM 589 C CA . ARG A 1 80 ? 0.293 -6.549 -5.316 1.00 90.50 80 ARG A CA 1
ATOM 590 C C . ARG A 1 80 ? -0.180 -7.590 -4.309 1.00 90.50 80 ARG A C 1
ATOM 592 O O . ARG A 1 80 ? -0.839 -7.227 -3.338 1.00 90.50 80 ARG A O 1
ATOM 599 N N . MET A 1 81 ? 0.173 -8.856 -4.525 1.00 92.69 81 MET A N 1
ATOM 600 C CA . MET A 1 81 ? -0.154 -9.939 -3.595 1.00 92.69 81 MET A CA 1
ATOM 601 C C . MET A 1 81 ? 0.526 -9.738 -2.240 1.00 92.69 81 MET A C 1
ATOM 603 O O . MET A 1 81 ? -0.131 -9.853 -1.212 1.00 92.69 81 MET A O 1
ATOM 607 N N . GLU A 1 82 ? 1.796 -9.339 -2.230 1.00 93.62 82 GLU A N 1
ATOM 608 C CA . GLU A 1 82 ? 2.536 -9.079 -0.992 1.00 93.62 82 GLU A CA 1
ATOM 609 C C . GLU A 1 82 ? 1.972 -7.879 -0.210 1.00 93.62 82 GLU A C 1
ATOM 611 O O . GLU A 1 82 ? 1.890 -7.921 1.017 1.00 93.62 82 GLU A O 1
ATOM 616 N N . ILE A 1 83 ? 1.508 -6.833 -0.903 1.00 91.19 83 ILE A N 1
ATOM 617 C CA . ILE A 1 83 ? 0.804 -5.700 -0.277 1.00 91.19 83 ILE A CA 1
ATOM 618 C C . ILE A 1 83 ? -0.521 -6.158 0.343 1.00 91.19 83 ILE A C 1
ATOM 620 O O . ILE A 1 83 ? -0.835 -5.777 1.469 1.00 91.19 83 ILE A O 1
ATOM 624 N N . ILE A 1 84 ? -1.289 -6.999 -0.356 1.00 90.06 84 ILE A N 1
ATOM 625 C CA . ILE A 1 84 ? -2.532 -7.574 0.178 1.00 90.06 84 ILE A CA 1
ATOM 626 C C . ILE A 1 84 ? -2.245 -8.402 1.439 1.00 90.06 84 ILE A C 1
ATOM 628 O O . ILE A 1 84 ? -2.903 -8.215 2.465 1.00 90.06 84 ILE A O 1
ATOM 632 N N . GLU A 1 85 ? -1.246 -9.283 1.392 1.00 91.00 85 GLU A N 1
ATOM 633 C CA . GLU A 1 85 ? -0.824 -10.098 2.536 1.00 91.00 85 GLU A CA 1
ATOM 634 C C . GLU A 1 85 ? -0.350 -9.241 3.710 1.00 91.00 85 GLU A C 1
ATOM 636 O O . GLU A 1 85 ? -0.713 -9.506 4.859 1.00 91.00 85 GLU A O 1
ATOM 641 N N . TYR A 1 86 ? 0.405 -8.179 3.429 1.00 90.25 86 TYR A N 1
ATOM 642 C CA . TYR A 1 86 ? 0.803 -7.196 4.427 1.00 90.25 86 TYR A CA 1
ATOM 643 C C . TYR A 1 86 ? -0.416 -6.557 5.102 1.00 90.25 86 TYR A C 1
ATOM 645 O O . TYR A 1 86 ? -0.484 -6.554 6.330 1.00 90.25 86 TYR A O 1
ATOM 653 N N . CYS A 1 87 ? -1.401 -6.084 4.334 1.00 86.50 87 CYS A N 1
ATOM 654 C CA . CYS A 1 87 ? -2.625 -5.488 4.874 1.00 86.50 87 CYS A CA 1
ATOM 655 C C . CYS A 1 87 ? -3.412 -6.470 5.760 1.00 86.50 87 CYS A C 1
ATOM 657 O O . CYS A 1 87 ? -3.846 -6.100 6.854 1.00 86.50 87 CYS A O 1
ATOM 659 N N . MET A 1 88 ? -3.558 -7.728 5.328 1.00 84.69 88 MET A N 1
ATOM 660 C CA . MET A 1 88 ? -4.235 -8.769 6.114 1.00 84.69 88 MET 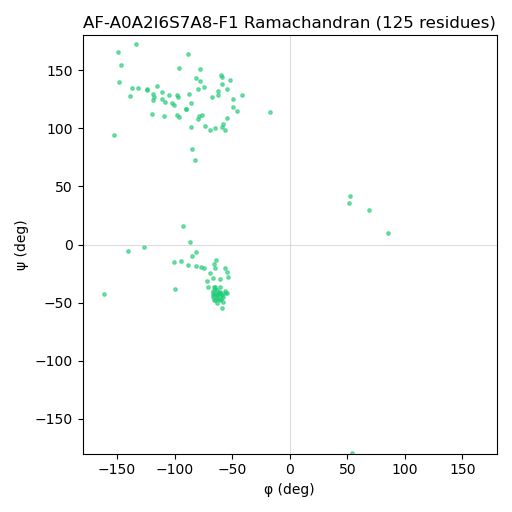A CA 1
ATOM 661 C C . MET A 1 88 ? -3.497 -9.071 7.422 1.00 84.69 88 MET A C 1
ATOM 663 O O . MET A 1 88 ? -4.112 -9.140 8.488 1.00 84.69 88 MET A O 1
ATOM 667 N N . ARG A 1 89 ? -2.169 -9.220 7.358 1.00 87.44 89 ARG A N 1
ATOM 668 C CA . ARG A 1 89 ? -1.335 -9.480 8.535 1.00 87.44 89 ARG A CA 1
ATOM 669 C C . ARG A 1 89 ? -1.352 -8.305 9.507 1.00 87.44 89 ARG A C 1
ATOM 671 O O . ARG A 1 89 ? -1.486 -8.519 10.706 1.00 87.44 89 ARG A O 1
ATOM 678 N N . LEU A 1 90 ? -1.268 -7.079 8.998 1.00 85.19 90 LEU A N 1
ATOM 679 C CA . LEU A 1 90 ? -1.298 -5.871 9.816 1.00 85.19 90 LEU A CA 1
ATOM 680 C C . LEU A 1 90 ? -2.610 -5.760 10.603 1.00 85.19 90 LEU A C 1
ATOM 682 O O . LEU A 1 90 ? -2.582 -5.441 11.790 1.00 85.19 90 LEU A O 1
ATOM 686 N N . HIS A 1 91 ? -3.742 -6.088 9.972 1.00 78.75 91 HIS A N 1
ATOM 687 C CA . HIS A 1 91 ? -5.034 -6.167 10.653 1.00 78.75 91 HIS A CA 1
ATOM 688 C C . HIS A 1 91 ? -5.044 -7.248 11.749 1.00 78.75 91 HIS A C 1
ATOM 690 O O . HIS A 1 91 ? -5.434 -6.964 12.883 1.00 78.75 91 HIS A O 1
ATOM 696 N N . ALA A 1 92 ? -4.556 -8.455 11.440 1.00 78.69 92 ALA A N 1
ATOM 697 C CA . ALA A 1 92 ? -4.519 -9.576 12.381 1.00 78.69 92 ALA A CA 1
ATOM 698 C C . ALA A 1 92 ? -3.595 -9.336 13.592 1.00 78.69 92 ALA A C 1
ATOM 700 O O . ALA A 1 92 ? -3.916 -9.754 14.701 1.00 78.69 92 ALA A O 1
ATOM 701 N N . GLU A 1 93 ? -2.456 -8.663 13.398 1.00 78.38 93 GLU A N 1
ATOM 702 C CA . GLU A 1 93 ? -1.456 -8.419 14.448 1.00 78.38 93 GLU A CA 1
ATOM 703 C C . GLU A 1 93 ? -1.906 -7.387 15.490 1.00 78.38 93 GLU A C 1
ATOM 705 O O . GLU A 1 93 ? -1.459 -7.444 16.637 1.00 78.38 93 GLU A O 1
ATOM 710 N N . ARG A 1 94 ? -2.720 -6.399 15.103 1.00 64.69 94 ARG A N 1
ATOM 711 C CA . ARG A 1 94 ? -2.929 -5.205 15.938 1.00 64.69 94 ARG A CA 1
ATOM 712 C C . ARG A 1 94 ? -4.377 -4.862 16.257 1.00 64.69 94 ARG A C 1
ATOM 714 O O . ARG A 1 94 ? -4.583 -3.894 16.982 1.00 64.69 94 ARG A O 1
ATOM 721 N N . GLY A 1 95 ? -5.361 -5.605 15.742 1.00 60.28 95 GLY A N 1
ATOM 722 C CA . GLY A 1 95 ? -6.760 -5.169 15.834 1.00 60.28 95 GLY A CA 1
ATOM 723 C C . GLY A 1 95 ? -6.910 -3.735 15.317 1.00 60.28 95 GLY A C 1
ATOM 724 O O . GLY A 1 95 ? -7.615 -2.928 15.916 1.00 60.28 95 GLY A O 1
ATOM 725 N N . VAL A 1 96 ? -6.129 -3.393 14.281 1.00 58.56 96 VAL A N 1
ATOM 726 C CA . VAL A 1 96 ? -6.024 -2.029 13.754 1.00 58.56 96 VAL A CA 1
ATOM 727 C C . VAL A 1 96 ? -7.414 -1.581 13.330 1.00 58.56 96 VAL A C 1
ATOM 729 O O . VAL A 1 96 ? -8.127 -2.374 12.699 1.00 58.56 96 VAL A O 1
ATOM 732 N N . PRO A 1 97 ? -7.793 -0.330 13.628 1.00 63.28 97 PRO A N 1
ATOM 733 C CA . PRO A 1 97 ? -9.022 0.216 13.098 1.00 63.28 97 PRO A CA 1
ATOM 734 C C . PRO A 1 97 ? -8.973 0.195 11.560 1.00 63.28 97 PRO A C 1
ATOM 736 O O . PRO A 1 97 ? -7.914 0.285 10.940 1.00 63.28 97 PRO A O 1
ATOM 739 N N . PHE A 1 98 ? -10.134 -0.070 10.976 1.00 69.56 98 PHE A N 1
ATOM 740 C CA . PHE A 1 98 ? -10.403 -0.364 9.569 1.00 69.56 98 PHE A CA 1
ATOM 741 C C . PHE A 1 98 ? -9.297 0.031 8.554 1.00 69.56 98 PHE A C 1
ATOM 743 O O . PHE A 1 98 ? -9.038 1.212 8.314 1.00 69.56 98 PHE A O 1
ATOM 750 N N . LEU A 1 99 ? -8.668 -0.955 7.902 1.00 79.25 99 LEU A N 1
ATOM 751 C CA . LEU A 1 99 ? -7.717 -0.746 6.804 1.00 79.25 99 LEU A CA 1
ATOM 752 C C . LEU A 1 99 ? -8.411 -1.004 5.463 1.00 79.25 99 LEU A C 1
ATOM 754 O O . LEU A 1 99 ? -8.858 -2.116 5.178 1.00 79.25 99 LEU A O 1
ATOM 758 N N . ARG A 1 100 ? -8.459 0.012 4.604 1.00 82.75 100 ARG A N 1
ATOM 759 C CA . ARG A 1 100 ? -8.985 -0.080 3.242 1.00 82.75 100 ARG A CA 1
ATOM 760 C C . ARG A 1 100 ? -7.838 -0.011 2.244 1.00 82.75 100 ARG A C 1
ATOM 762 O O . ARG A 1 100 ? -7.096 0.965 2.207 1.00 82.75 100 ARG A O 1
ATOM 769 N N . LEU A 1 101 ? -7.722 -1.033 1.411 1.00 84.75 101 LEU A N 1
ATOM 770 C CA . LEU A 1 101 ? -6.810 -1.087 0.280 1.00 84.75 101 LEU A CA 1
ATOM 771 C C . LEU A 1 101 ? -7.600 -0.834 -1.004 1.00 84.75 101 LEU A C 1
ATOM 773 O O . LEU A 1 101 ? -8.533 -1.568 -1.331 1.00 84.75 101 LEU A O 1
ATOM 777 N N . GLN A 1 102 ? -7.208 0.192 -1.751 1.00 86.50 102 GLN A N 1
ATOM 778 C CA . GLN A 1 102 ? -7.732 0.477 -3.082 1.00 86.50 102 GLN A CA 1
ATOM 779 C C . GLN A 1 102 ? -6.602 0.404 -4.096 1.00 86.50 102 GLN A C 1
ATOM 781 O O . GLN A 1 102 ? -5.582 1.064 -3.932 1.00 86.50 102 GLN A O 1
ATOM 786 N N . MET A 1 103 ? -6.793 -0.343 -5.179 1.00 85.50 103 MET A N 1
ATOM 787 C CA . MET A 1 103 ? -5.866 -0.339 -6.306 1.00 85.50 103 MET A CA 1
ATOM 788 C C . MET A 1 103 ? -6.523 0.309 -7.520 1.00 85.50 103 MET A C 1
ATOM 790 O O . MET A 1 103 ? -7.653 -0.025 -7.893 1.00 85.50 103 MET A O 1
ATOM 794 N N . ARG A 1 104 ? -5.811 1.247 -8.143 1.00 80.50 104 ARG A N 1
ATOM 795 C CA . ARG A 1 104 ? -6.310 2.066 -9.250 1.00 80.50 104 ARG A CA 1
ATOM 796 C C . ARG A 1 104 ? -5.401 1.939 -10.463 1.00 80.50 104 ARG A C 1
ATOM 798 O O . ARG A 1 104 ? -4.178 2.062 -10.361 1.00 80.50 104 ARG A O 1
ATOM 805 N N . ALA A 1 105 ? -5.997 1.730 -11.630 1.00 68.75 105 ALA A N 1
ATOM 806 C CA . ALA A 1 105 ? -5.269 1.620 -12.884 1.00 68.75 105 ALA A CA 1
ATOM 807 C C . ALA A 1 105 ? -5.001 3.008 -13.474 1.00 68.75 105 ALA A C 1
ATOM 809 O O . ALA A 1 105 ? -5.735 3.497 -14.326 1.00 68.75 105 ALA A O 1
ATOM 810 N N . GLY A 1 106 ? -3.944 3.655 -12.972 1.00 62.69 106 GLY A N 1
ATOM 811 C CA . GLY A 1 106 ? -3.335 4.861 -13.542 1.00 62.69 106 GLY A CA 1
ATOM 812 C C . GLY A 1 106 ? -4.269 6.067 -13.787 1.00 62.69 106 GLY A C 1
ATOM 813 O O . GLY A 1 106 ? -5.473 6.040 -13.532 1.00 62.69 106 GLY A O 1
ATOM 814 N N . PRO A 1 107 ? -3.732 7.175 -14.326 1.00 56.41 107 PRO A N 1
ATOM 815 C CA . PRO A 1 107 ? -4.510 8.391 -14.591 1.00 56.41 107 PRO A CA 1
ATOM 816 C C . PRO A 1 107 ? -5.621 8.209 -15.644 1.00 56.41 107 PRO A C 1
ATOM 818 O O . PRO A 1 107 ? -6.512 9.049 -15.741 1.00 56.41 107 PRO A O 1
ATOM 821 N N . ARG A 1 108 ? -5.625 7.106 -16.409 1.00 51.94 108 ARG A N 1
ATOM 822 C CA . ARG A 1 108 ? -6.675 6.807 -17.402 1.00 51.94 108 ARG A CA 1
ATOM 823 C C . ARG A 1 108 ? -8.004 6.356 -16.790 1.00 51.94 108 ARG A C 1
ATOM 825 O O . ARG A 1 108 ? -9.019 6.463 -17.467 1.00 51.94 108 ARG A O 1
ATOM 832 N N . GLN A 1 109 ? -8.029 5.880 -15.544 1.00 49.16 109 GLN A N 1
ATOM 833 C CA . GLN A 1 109 ? -9.286 5.576 -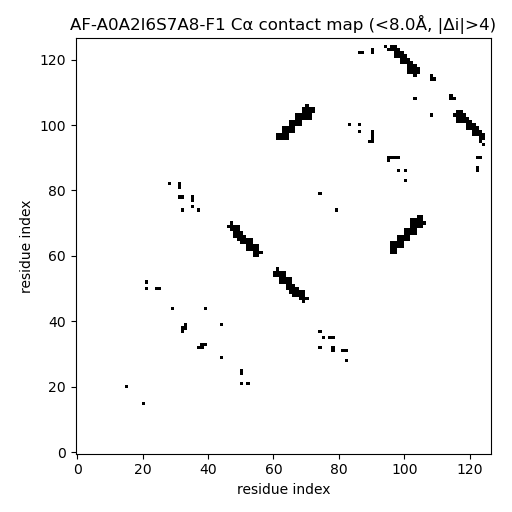14.846 1.00 49.16 109 GLN A CA 1
ATOM 834 C C . GLN A 1 109 ? -9.858 6.774 -14.082 1.00 49.16 109 GLN A C 1
ATOM 836 O O . GLN A 1 109 ? -11.051 6.789 -13.790 1.00 49.16 109 GLN A O 1
ATOM 841 N N . ALA A 1 110 ? -9.050 7.804 -13.807 1.00 49.72 110 ALA A N 1
ATOM 842 C CA . ALA A 1 110 ? -9.507 9.022 -13.135 1.00 49.72 110 ALA A CA 1
ATOM 843 C C . ALA A 1 110 ? -10.531 9.825 -13.964 1.00 49.72 110 ALA A C 1
ATOM 845 O O . ALA A 1 110 ? -11.287 10.616 -13.408 1.00 49.72 110 ALA A O 1
ATOM 846 N N . THR A 1 111 ? -10.580 9.615 -15.284 1.00 52.91 111 THR A N 1
ATOM 847 C CA . THR A 1 111 ? -11.519 10.274 -16.208 1.00 52.91 111 THR A CA 1
ATOM 848 C C . THR A 1 111 ? -12.882 9.589 -16.319 1.00 52.91 111 THR A C 1
ATOM 850 O O . THR A 1 111 ? -13.796 10.166 -16.907 1.00 52.91 111 THR A O 1
ATOM 853 N N . LEU A 1 112 ? -13.058 8.385 -15.768 1.00 52.03 112 LEU A N 1
ATOM 854 C CA . LEU A 1 112 ? -14.355 7.709 -15.742 1.00 52.03 112 LEU A CA 1
ATOM 855 C C . LEU A 1 112 ? -15.078 8.106 -14.458 1.00 52.03 112 LEU A C 1
ATOM 857 O O . LEU A 1 112 ? -14.587 7.810 -13.379 1.00 52.03 112 LEU A O 1
ATOM 861 N N . LEU A 1 113 ? -16.226 8.785 -14.552 1.00 54.38 113 LEU A N 1
ATOM 862 C CA . LEU A 1 113 ? -17.043 9.129 -13.386 1.00 54.38 113 LEU A CA 1
ATOM 863 C C . LEU A 1 113 ? -18.180 8.108 -13.188 1.00 54.38 113 LEU A C 1
ATOM 865 O O . LEU A 1 113 ? -18.968 7.904 -14.113 1.00 54.38 113 LEU A O 1
ATOM 869 N N . PRO A 1 114 ? -18.313 7.515 -11.983 1.00 55.50 114 PRO A N 1
ATOM 870 C CA . PRO A 1 114 ? -17.390 7.620 -10.850 1.00 55.50 114 PRO A CA 1
ATOM 871 C C . PRO A 1 114 ? -16.147 6.729 -11.047 1.00 55.50 114 PRO A C 1
ATOM 873 O O . PRO A 1 114 ? -16.300 5.596 -11.515 1.00 55.50 114 PRO A O 1
ATOM 876 N N . PRO A 1 115 ? -14.939 7.188 -10.659 1.00 61.66 115 PRO A N 1
ATOM 877 C CA . PRO A 1 115 ? -13.725 6.392 -10.783 1.00 61.66 115 PRO A CA 1
ATOM 878 C C . PRO A 1 115 ? -13.819 5.251 -9.778 1.00 61.66 115 PRO A C 1
ATOM 880 O O . PRO A 1 115 ? -13.612 5.429 -8.578 1.00 61.66 115 PRO A O 1
ATOM 883 N N . ARG A 1 116 ? -14.221 4.076 -10.261 1.00 65.19 116 ARG A N 1
ATOM 884 C CA . ARG A 1 116 ? -14.243 2.864 -9.448 1.00 65.19 116 ARG A CA 1
ATOM 885 C C . ARG A 1 116 ? -12.822 2.310 -9.384 1.00 65.19 116 ARG A C 1
ATOM 887 O O . ARG A 1 116 ? -12.171 2.242 -10.428 1.00 65.19 116 ARG A O 1
ATOM 894 N N . PRO A 1 117 ? -12.331 1.921 -8.197 1.00 69.44 117 PRO A N 1
ATOM 895 C CA . PRO A 1 117 ? -11.058 1.226 -8.112 1.00 69.44 117 PRO A CA 1
ATOM 896 C C . PRO A 1 117 ? -11.131 -0.079 -8.915 1.00 69.44 117 PRO A C 1
ATOM 898 O O . PRO A 1 117 ? -12.181 -0.720 -8.984 1.00 69.44 117 PRO A O 1
ATOM 901 N N . ALA A 1 118 ? -10.012 -0.473 -9.523 1.00 77.00 118 ALA A N 1
ATOM 902 C CA . ALA A 1 118 ? -9.906 -1.747 -10.234 1.00 77.00 118 ALA A CA 1
ATOM 903 C C . ALA A 1 118 ? -10.002 -2.934 -9.263 1.00 77.00 118 ALA A C 1
ATOM 905 O O . ALA A 1 118 ? -10.468 -4.012 -9.624 1.00 77.00 118 ALA A O 1
ATOM 906 N N . PHE A 1 119 ? -9.574 -2.715 -8.021 1.00 80.25 119 PHE A N 1
ATOM 907 C CA . PHE A 1 119 ? -9.683 -3.661 -6.928 1.00 80.25 119 PHE A CA 1
ATOM 908 C C . PHE A 1 119 ? -9.854 -2.904 -5.614 1.00 80.25 119 PHE A C 1
ATOM 910 O O . PHE A 1 119 ? -9.191 -1.891 -5.381 1.00 80.25 119 PHE A O 1
ATOM 917 N N . GLU A 1 120 ? -10.720 -3.415 -4.748 1.00 83.12 120 GLU A N 1
ATOM 918 C CA . GLU A 1 120 ? -10.925 -2.873 -3.415 1.00 83.12 120 GLU A CA 1
ATOM 919 C C . GLU A 1 120 ? -11.022 -4.001 -2.391 1.00 83.12 120 GLU A C 1
ATOM 921 O O . GLU A 1 120 ? -11.737 -4.982 -2.594 1.00 83.12 120 GLU A O 1
ATOM 926 N N . MET A 1 121 ? -10.323 -3.822 -1.275 1.00 82.88 121 MET A N 1
ATOM 927 C CA . MET A 1 121 ? -10.418 -4.667 -0.096 1.00 82.88 121 MET A CA 1
ATOM 928 C C . MET A 1 121 ? -10.578 -3.784 1.136 1.00 82.88 121 MET A C 1
ATOM 930 O O . MET A 1 121 ? -9.858 -2.805 1.311 1.00 82.88 121 MET A O 1
ATOM 934 N N . ALA A 1 122 ? -11.504 -4.155 2.009 1.00 80.31 122 ALA A N 1
ATOM 935 C CA . ALA A 1 122 ? -11.668 -3.558 3.321 1.00 80.31 122 ALA A CA 1
ATOM 936 C C . ALA A 1 122 ? -11.431 -4.635 4.377 1.00 80.31 122 ALA A C 1
ATOM 938 O O . ALA A 1 122 ? -12.048 -5.699 4.317 1.00 80.31 122 ALA A O 1
ATOM 939 N N . VAL A 1 123 ? -10.538 -4.359 5.323 1.00 73.44 123 VAL A N 1
ATOM 940 C CA . VAL A 1 123 ? -10.232 -5.245 6.443 1.00 73.44 123 VAL A CA 1
ATOM 941 C C . VAL A 1 123 ? -10.564 -4.497 7.727 1.00 73.44 123 VAL A C 1
ATOM 943 O O . VAL A 1 123 ? -9.946 -3.483 8.048 1.00 73.44 123 VAL A O 1
ATOM 946 N N . GLY A 1 124 ? -11.589 -4.963 8.434 1.00 67.50 124 GLY A N 1
ATOM 947 C CA . GLY A 1 124 ? -12.171 -4.268 9.573 1.00 67.50 124 GLY A CA 1
ATOM 948 C C . GLY A 1 124 ? -12.690 -5.229 10.627 1.00 67.50 124 GLY A C 1
ATOM 949 O O . GLY A 1 124 ? -13.035 -6.373 10.334 1.00 67.50 124 GLY A O 1
ATOM 950 N N . SER A 1 125 ? -12.735 -4.741 11.860 1.00 56.69 125 SER A N 1
ATOM 951 C CA . SER A 1 125 ? -13.319 -5.445 12.994 1.00 56.69 125 SER A CA 1
ATOM 952 C C . SER A 1 125 ? -14.847 -5.344 12.887 1.00 56.69 125 SER A C 1
ATOM 954 O O . SER A 1 125 ? -15.393 -4.254 12.997 1.00 56.69 125 SER A O 1
ATOM 956 N N . LEU A 1 126 ? -15.547 -6.452 12.617 1.00 50.34 126 LEU A N 1
ATOM 957 C CA . LEU A 1 126 ? -17.014 -6.522 12.707 1.00 50.34 126 LEU A CA 1
ATOM 958 C C . LEU A 1 126 ? -17.395 -6.752 14.175 1.00 50.34 126 LEU A C 1
ATOM 960 O O . LEU A 1 126 ? -17.738 -7.876 14.543 1.00 50.34 126 LEU A O 1
ATOM 964 N N . TYR A 1 127 ? -17.260 -5.732 15.019 1.00 43.75 127 TYR A N 1
ATOM 965 C CA . TYR A 1 127 ? -17.686 -5.801 16.418 1.00 43.75 127 TYR A CA 1
ATOM 966 C C . TYR A 1 127 ? -18.477 -4.560 16.807 1.00 43.75 127 TYR A C 1
ATOM 968 O O . TYR A 1 127 ? -17.996 -3.447 16.515 1.00 43.75 127 TYR A O 1
#

Solvent-accessible surface area (backbone atoms only — not comparable to full-atom values): 7678 Å² total; per-residue (Å²): 137,90,81,80,86,75,80,74,76,78,75,75,73,72,73,77,55,71,65,63,56,49,57,47,50,56,51,53,52,52,50,46,40,42,76,68,71,50,83,69,56,91,86,45,50,71,69,44,32,48,80,44,79,49,64,45,79,88,80,78,62,44,51,28,37,39,40,38,37,37,34,43,84,78,50,55,68,70,44,54,52,51,52,50,51,47,54,54,48,52,39,73,76,60,74,42,52,38,40,34,42,36,32,29,53,40,80,78,41,70,76,41,86,79,61,69,58,78,41,77,48,76,49,62,78,94,121